Protein AF-A0AAF0BWY1-F1 (afdb_monomer)

Nearest PDB structures (foldseek):
  8imi-assembly1_Z  TM=3.210E-01  e=1.521E+00  Anthocerotibacter panamensis
  8wql-assembly1_U4  TM=3.540E-01  e=4.391E+00  Arthrospira sp. FACHB-439
  7vea-assembly1_eY  TM=3.259E-01  e=5.723E+00  Thermosynechococcus vestitus BP-1
  1b33-assembly2_O  TM=3.091E-01  e=5.356E+00  Mastigocladus laminosus

Organism: NCBI:txid467976

Secondary structure (DSSP, 8-state):
--PPEEEEEE--------S--------PEEEE--HHHHHHHHHSTTSEEETT--S--------HHHHHHHHHHHHHT-

Radius of gyration: 14.99 Å; Cα contacts (8 Å, |Δi|>4): 66; chains: 1; bounding box: 42×21×39 Å

Sequence (78 aa):
MTAGLMRLLTFADEPLHGLHELAPRVVGSMVRADRVHVVRSLEDPQVEVVDRSAPIMPAVGLDEDRVGAVVTYIEELT

Structure (mmCIF, N/CA/C/O backbone):
data_AF-A0AAF0BWY1-F1
#
_entry.id   AF-A0AAF0BWY1-F1
#
loop_
_atom_site.group_PDB
_atom_site.id
_atom_site.type_symbol
_atom_site.label_atom_id
_atom_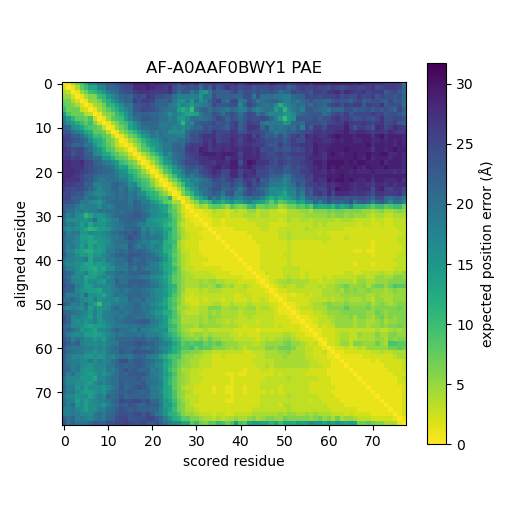site.label_alt_id
_atom_site.label_comp_id
_atom_site.label_asym_id
_atom_site.label_entity_id
_atom_site.label_seq_id
_atom_site.pdbx_PDB_ins_code
_atom_site.Cartn_x
_atom_site.Cartn_y
_atom_site.Cartn_z
_atom_site.occupancy
_atom_site.B_iso_or_equiv
_atom_site.auth_seq_id
_atom_site.auth_comp_id
_atom_site.auth_asym_id
_atom_site.auth_atom_id
_atom_site.pdbx_PDB_model_num
ATOM 1 N N . MET A 1 1 ? 4.212 3.571 21.059 1.00 36.28 1 MET A N 1
ATOM 2 C CA . MET A 1 1 ? 3.632 3.119 19.779 1.00 36.28 1 MET A CA 1
ATOM 3 C C . MET A 1 1 ? 4.742 3.231 18.753 1.00 3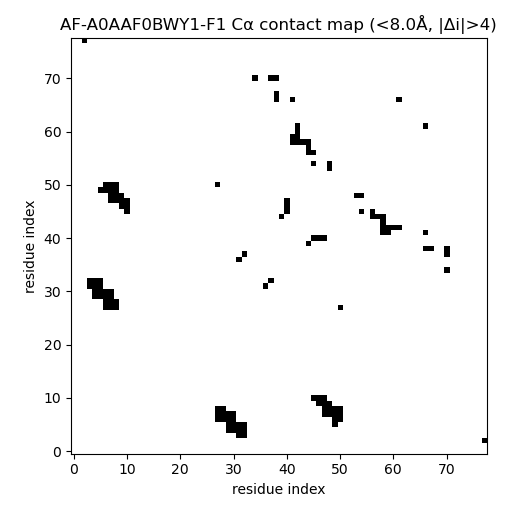6.28 1 MET A C 1
ATOM 5 O O . MET A 1 1 ? 5.213 4.336 18.513 1.00 36.28 1 MET A O 1
ATOM 9 N N . THR A 1 2 ? 5.289 2.103 18.311 1.00 35.94 2 THR A N 1
ATOM 10 C CA . THR A 1 2 ? 6.600 2.043 17.648 1.00 35.94 2 THR A CA 1
ATOM 11 C C . T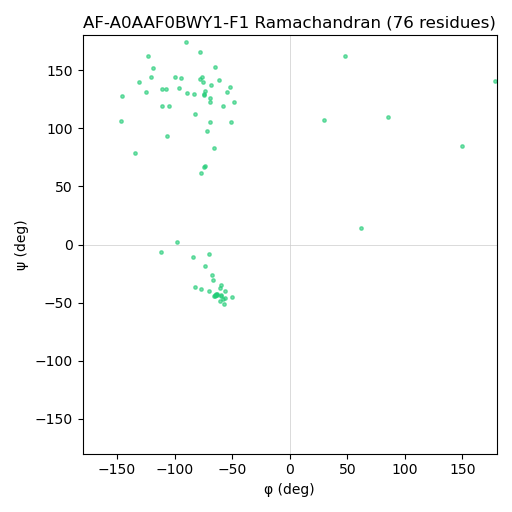HR A 1 2 ? 6.380 1.787 16.160 1.00 35.94 2 THR A C 1
ATOM 13 O O . THR A 1 2 ? 6.211 0.645 15.755 1.00 35.94 2 THR A O 1
ATOM 16 N N . ALA A 1 3 ? 6.323 2.854 15.360 1.00 41.94 3 ALA A N 1
ATOM 17 C CA . ALA A 1 3 ? 6.180 2.760 13.907 1.00 41.94 3 ALA A CA 1
ATOM 18 C C . ALA A 1 3 ? 7.471 2.198 13.281 1.00 41.94 3 ALA A C 1
ATOM 20 O O . ALA A 1 3 ? 8.560 2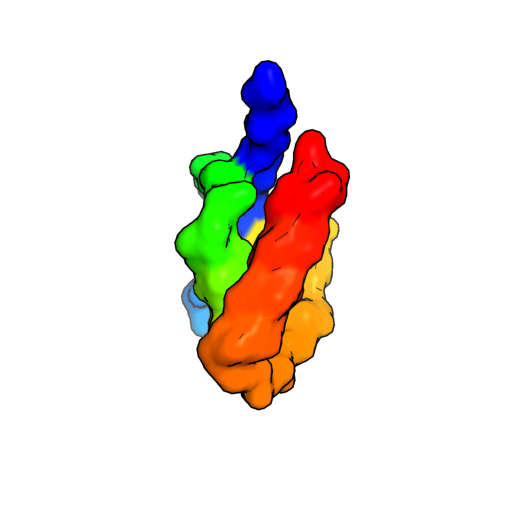.719 13.533 1.00 41.94 3 ALA A O 1
ATOM 21 N N . GLY A 1 4 ? 7.351 1.128 12.492 1.00 44.69 4 GLY A N 1
ATOM 22 C CA . GLY A 1 4 ? 8.472 0.478 11.812 1.00 44.69 4 GLY A CA 1
ATOM 23 C C . GLY A 1 4 ? 8.973 1.291 10.613 1.00 44.69 4 GLY A C 1
ATOM 24 O O . GLY A 1 4 ? 8.191 1.703 9.762 1.00 44.69 4 GLY A O 1
ATOM 25 N N . LEU A 1 5 ? 10.284 1.530 10.550 1.00 36.88 5 LEU A N 1
ATOM 26 C CA . LEU A 1 5 ? 10.969 2.118 9.393 1.00 36.88 5 LEU A CA 1
ATOM 27 C C . LEU A 1 5 ? 11.061 1.087 8.254 1.00 36.88 5 LEU A C 1
ATOM 29 O O . LEU A 1 5 ? 11.525 -0.028 8.492 1.00 36.88 5 LEU A O 1
ATOM 33 N N . MET A 1 6 ? 10.703 1.463 7.021 1.00 47.09 6 MET A N 1
ATOM 34 C CA . MET A 1 6 ? 10.933 0.651 5.813 1.00 47.09 6 MET A CA 1
ATOM 35 C C . MET A 1 6 ? 11.849 1.395 4.826 1.00 47.09 6 MET A C 1
ATOM 37 O O . MET A 1 6 ? 11.944 2.614 4.852 1.00 47.09 6 MET A O 1
ATOM 41 N N . ARG A 1 7 ? 12.621 0.683 3.998 1.00 41.19 7 ARG A N 1
ATOM 42 C CA . ARG A 1 7 ? 13.673 1.263 3.134 1.00 41.19 7 ARG A CA 1
ATOM 43 C C . ARG A 1 7 ? 13.261 1.178 1.664 1.00 41.19 7 ARG A C 1
ATOM 45 O O . ARG A 1 7 ? 12.828 0.110 1.246 1.00 41.19 7 ARG A O 1
ATOM 52 N N . LEU A 1 8 ? 13.427 2.257 0.901 1.00 43.34 8 LEU A N 1
ATOM 53 C CA . LEU A 1 8 ? 12.802 2.451 -0.410 1.00 43.34 8 LEU A CA 1
ATOM 54 C C . LEU A 1 8 ? 13.816 2.898 -1.479 1.00 43.34 8 LEU A C 1
ATOM 56 O O . LEU A 1 8 ? 14.706 3.696 -1.177 1.00 43.34 8 LEU A O 1
ATOM 60 N N . LEU A 1 9 ? 13.706 2.381 -2.708 1.00 47.88 9 LEU A N 1
ATOM 61 C CA . LEU A 1 9 ? 14.562 2.736 -3.851 1.00 47.88 9 LEU A CA 1
ATOM 62 C C . LEU A 1 9 ? 13.730 3.206 -5.051 1.00 47.88 9 LEU A C 1
ATOM 64 O O . LEU A 1 9 ? 12.796 2.516 -5.452 1.00 47.88 9 LEU A O 1
ATOM 68 N N . THR A 1 10 ? 14.112 4.345 -5.638 1.00 37.12 10 THR A N 1
ATOM 69 C CA . THR A 1 10 ? 13.564 4.889 -6.893 1.00 37.12 10 THR A CA 1
ATOM 70 C C . THR A 1 10 ? 14.349 4.343 -8.088 1.00 37.12 10 THR A C 1
ATOM 72 O O . THR A 1 10 ? 15.581 4.398 -8.080 1.00 37.12 10 THR A O 1
ATOM 75 N N . PHE A 1 11 ? 13.660 3.822 -9.108 1.00 42.94 11 PHE A N 1
ATOM 76 C CA . PHE A 1 11 ? 14.275 3.284 -10.330 1.00 42.94 11 PHE A CA 1
ATOM 77 C C . PHE A 1 11 ? 14.292 4.336 -11.442 1.00 42.94 11 PHE A C 1
ATOM 79 O O . PHE A 1 11 ? 13.288 4.994 -11.697 1.00 42.94 11 PHE A O 1
ATOM 86 N N . ALA A 1 12 ? 15.434 4.468 -12.117 1.00 37.34 12 ALA A N 1
ATOM 87 C CA . ALA A 1 12 ? 15.559 5.155 -13.397 1.00 37.34 12 ALA A CA 1
ATOM 88 C C . ALA A 1 12 ? 15.857 4.109 -14.490 1.00 37.34 12 ALA A C 1
ATOM 90 O O . ALA A 1 12 ? 16.842 3.386 -14.376 1.00 37.34 12 ALA A O 1
ATOM 91 N N . ASP A 1 13 ? 14.947 4.031 -15.466 1.00 39.28 13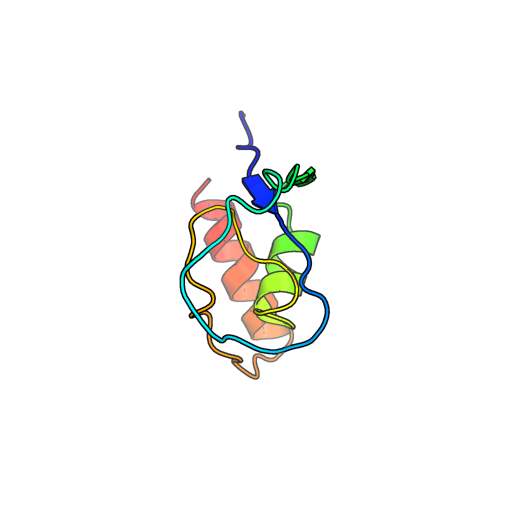 ASP A N 1
ATOM 92 C CA . ASP A 1 13 ? 15.053 3.628 -16.886 1.00 39.28 13 ASP A CA 1
ATOM 93 C C . ASP A 1 13 ? 16.122 2.581 -17.332 1.00 39.28 13 ASP A C 1
ATOM 95 O O . ASP A 1 13 ? 17.292 2.927 -17.451 1.00 39.28 13 ASP A O 1
ATOM 99 N N . GLU A 1 14 ? 15.653 1.350 -17.656 1.00 39.59 14 GLU A N 1
ATOM 100 C CA . GLU A 1 14 ? 16.131 0.307 -18.628 1.00 39.59 14 GLU A CA 1
ATOM 101 C C . GLU A 1 14 ? 17.631 -0.143 -18.690 1.00 39.59 14 GLU A C 1
ATOM 103 O O . GLU A 1 14 ? 18.536 0.611 -18.349 1.00 39.59 14 GLU A O 1
ATOM 108 N N . PRO A 1 15 ? 18.004 -1.310 -19.288 1.00 40.62 15 PRO A N 1
ATOM 109 C CA . PRO A 1 15 ? 17.350 -2.620 -19.438 1.00 40.62 15 PRO A CA 1
ATOM 110 C C . PRO A 1 15 ? 18.204 -3.792 -18.859 1.00 40.62 15 PRO A C 1
ATOM 112 O O . PRO A 1 15 ? 19.417 -3.699 -18.664 1.00 40.62 15 PRO A O 1
ATOM 115 N N . LEU A 1 16 ? 17.583 -4.952 -18.607 1.00 50.72 16 LEU A N 1
ATOM 116 C CA . LEU A 1 16 ? 18.239 -6.135 -18.019 1.00 50.72 16 LEU A CA 1
ATOM 117 C C . LEU A 1 16 ? 19.002 -6.984 -19.054 1.00 50.72 16 LEU A C 1
ATOM 119 O O . LEU A 1 16 ? 18.385 -7.698 -19.841 1.00 50.72 16 LEU A O 1
ATOM 123 N N . HIS A 1 17 ? 20.336 -7.028 -18.970 1.00 39.09 17 HIS A N 1
ATOM 124 C CA . HIS A 1 17 ? 21.137 -8.093 -19.584 1.00 39.09 17 HIS A CA 1
ATOM 125 C C . HIS A 1 17 ? 22.384 -8.446 -18.763 1.00 39.09 17 HIS A C 1
ATOM 127 O O . HIS A 1 17 ? 23.228 -7.600 -18.503 1.00 39.09 17 HIS A O 1
ATOM 133 N N . GLY A 1 18 ? 22.537 -9.742 -18.478 1.00 32.62 18 GLY A N 1
ATOM 134 C CA . GLY A 1 18 ? 23.843 -10.369 -18.275 1.00 32.62 18 GLY A CA 1
ATOM 135 C C . GLY A 1 18 ? 24.412 -10.272 -16.862 1.00 32.62 18 GLY A C 1
ATOM 136 O O . GLY A 1 18 ? 24.880 -9.236 -16.412 1.00 32.62 18 GLY A O 1
ATOM 137 N N . LEU A 1 19 ? 24.448 -11.417 -16.185 1.00 48.16 19 LEU A N 1
ATOM 138 C CA . LEU A 1 19 ? 25.317 -11.670 -15.038 1.00 48.16 19 LEU A CA 1
ATOM 139 C C . LEU A 1 19 ? 26.754 -11.242 -15.390 1.00 48.16 19 LEU A C 1
ATOM 141 O O . LEU A 1 19 ? 27.263 -11.769 -16.375 1.00 48.16 19 LEU A O 1
ATOM 145 N N . HIS A 1 20 ? 27.358 -10.335 -14.608 1.00 43.09 20 HIS A N 1
ATOM 146 C CA . HIS A 1 20 ? 28.793 -10.148 -14.283 1.00 43.09 20 HIS A CA 1
ATOM 147 C C . HIS A 1 20 ? 29.094 -8.662 -14.025 1.00 43.09 20 HIS A C 1
ATOM 149 O O . HIS A 1 20 ? 29.550 -7.965 -14.916 1.00 43.09 20 HIS A O 1
ATOM 155 N N . GLU A 1 21 ? 28.872 -8.192 -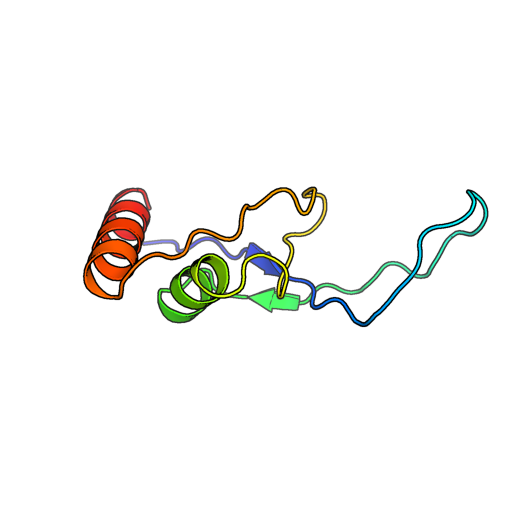12.797 1.00 34.84 21 GLU A N 1
ATOM 156 C CA . GLU A 1 21 ? 29.781 -7.290 -12.072 1.00 34.84 21 GLU A CA 1
ATOM 157 C C . GLU A 1 21 ? 29.157 -6.948 -10.720 1.00 34.84 21 GLU A C 1
ATOM 159 O O . GLU A 1 21 ? 27.945 -6.779 -10.589 1.00 34.84 21 GLU A O 1
ATOM 164 N N . LEU A 1 22 ? 29.991 -6.884 -9.687 1.00 45.59 22 LEU A N 1
ATOM 165 C CA . LEU A 1 22 ? 29.616 -6.394 -8.367 1.00 45.59 22 LEU A CA 1
ATOM 166 C C . LEU A 1 22 ? 29.290 -4.897 -8.485 1.00 45.59 22 LEU A C 1
ATOM 168 O O . LEU A 1 22 ? 30.147 -4.052 -8.240 1.00 45.59 22 LEU A O 1
ATOM 172 N N . ALA A 1 23 ? 28.066 -4.564 -8.893 1.00 36.41 23 ALA A N 1
ATOM 173 C CA . ALA A 1 23 ? 27.598 -3.187 -8.917 1.00 36.41 23 ALA A CA 1
ATOM 174 C C . ALA A 1 23 ? 27.610 -2.616 -7.483 1.00 36.41 23 ALA A C 1
ATOM 176 O O . ALA A 1 23 ? 27.301 -3.339 -6.525 1.00 36.41 23 ALA A O 1
ATOM 177 N N . PRO A 1 24 ? 27.994 -1.339 -7.300 1.00 36.25 24 PRO A N 1
ATOM 178 C CA . PRO A 1 24 ? 28.110 -0.727 -5.985 1.00 36.25 24 PRO A CA 1
ATOM 179 C C . PRO A 1 24 ? 26.791 -0.873 -5.227 1.00 36.25 24 PRO A C 1
ATOM 181 O O . PRO A 1 24 ? 25.713 -0.601 -5.749 1.00 36.25 24 PRO A O 1
ATOM 184 N N . ARG A 1 25 ? 26.894 -1.336 -3.979 1.00 41.41 25 ARG A N 1
ATOM 185 C CA . ARG A 1 25 ? 25.782 -1.520 -3.045 1.00 41.41 25 ARG A CA 1
ATOM 186 C C . ARG A 1 25 ? 24.967 -0.223 -2.992 1.00 41.41 25 ARG A C 1
ATOM 188 O O . ARG A 1 25 ? 25.429 0.758 -2.412 1.00 41.41 25 ARG A O 1
ATOM 195 N N . VAL A 1 26 ? 23.789 -0.210 -3.616 1.00 44.66 26 VAL A N 1
ATOM 196 C CA . VAL A 1 26 ? 22.907 0.960 -3.626 1.00 44.66 26 VAL A CA 1
ATOM 197 C C . VAL A 1 26 ? 22.585 1.312 -2.178 1.00 44.66 26 VAL A C 1
ATOM 199 O O . VAL A 1 26 ? 22.063 0.500 -1.411 1.00 44.66 26 VAL A O 1
ATOM 202 N N . VAL A 1 27 ? 22.959 2.518 -1.765 1.00 49.69 27 VAL A N 1
ATOM 203 C CA . VAL A 1 27 ? 22.601 3.042 -0.452 1.00 49.69 27 VAL A CA 1
ATOM 204 C C . VAL A 1 27 ? 21.112 3.366 -0.506 1.00 49.69 27 VAL A C 1
ATOM 206 O O . VAL A 1 27 ? 20.728 4.414 -1.007 1.00 49.69 27 VAL A O 1
ATOM 209 N N . GLY A 1 28 ? 20.258 2.464 -0.020 1.00 62.06 28 GLY A N 1
ATOM 210 C CA . GLY A 1 28 ? 18.830 2.771 0.096 1.00 62.06 28 GLY A CA 1
ATOM 211 C C . GLY A 1 28 ? 18.574 3.886 1.109 1.00 62.06 28 GLY A C 1
ATOM 212 O O . GLY A 1 28 ? 19.324 4.025 2.080 1.00 62.06 28 GLY A O 1
ATOM 213 N N . SER A 1 29 ? 17.497 4.640 0.953 1.00 72.81 29 SER A N 1
ATOM 214 C CA . SER A 1 29 ? 17.022 5.578 1.972 1.00 72.81 29 SER A CA 1
ATOM 215 C C . SER A 1 29 ? 15.956 4.900 2.833 1.00 72.81 29 SER A C 1
ATOM 217 O O . SER A 1 29 ? 15.189 4.069 2.352 1.00 72.81 29 SER A O 1
ATOM 219 N N . MET A 1 30 ? 15.936 5.191 4.135 1.00 80.44 30 MET A N 1
ATOM 220 C CA . MET A 1 30 ? 14.813 4.781 4.982 1.00 80.44 30 MET A CA 1
ATOM 221 C C . MET A 1 30 ? 13.704 5.813 4.841 1.00 80.44 30 MET A C 1
ATOM 223 O O . MET A 1 30 ? 13.952 7.008 4.994 1.00 80.44 30 MET A O 1
ATOM 227 N N . VAL A 1 31 ? 12.498 5.337 4.568 1.00 83.25 31 VAL A N 1
ATOM 228 C CA . VAL A 1 31 ? 11.287 6.137 4.442 1.00 83.25 31 VAL A CA 1
ATOM 229 C C . VAL A 1 31 ? 10.294 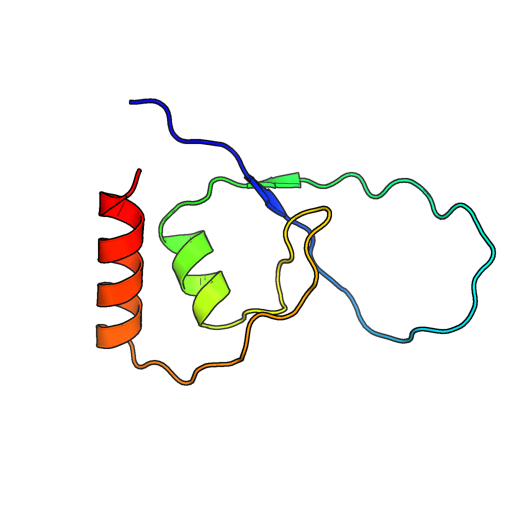5.644 5.488 1.00 83.25 31 VAL A C 1
ATOM 231 O O . VAL A 1 31 ? 10.240 4.467 5.854 1.00 8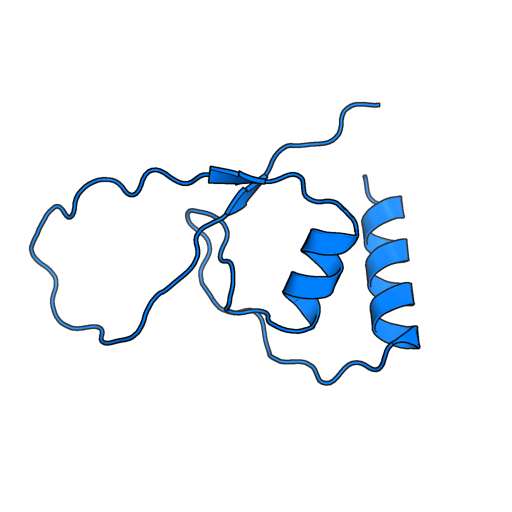3.25 31 VAL A O 1
ATOM 234 N N . ARG A 1 32 ? 9.521 6.562 6.056 1.00 86.38 32 ARG A N 1
ATOM 235 C CA . ARG A 1 32 ? 8.439 6.163 6.947 1.00 86.38 32 ARG A CA 1
ATOM 236 C C . ARG A 1 32 ? 7.310 5.606 6.087 1.00 86.38 32 ARG A C 1
ATOM 238 O O . ARG A 1 32 ? 6.879 6.282 5.161 1.00 86.38 32 ARG A O 1
ATOM 245 N N . ALA A 1 33 ? 6.814 4.416 6.417 1.00 89.06 33 ALA A N 1
ATOM 246 C CA . ALA A 1 33 ? 5.598 3.880 5.813 1.00 89.06 33 ALA A CA 1
ATOM 247 C C . ALA A 1 33 ? 4.371 4.609 6.383 1.00 89.06 33 ALA A C 1
ATOM 249 O O . ALA A 1 33 ? 3.615 4.069 7.185 1.00 89.06 33 ALA A O 1
ATOM 250 N N . ASP A 1 34 ? 4.258 5.896 6.066 1.00 90.56 34 ASP A N 1
ATOM 2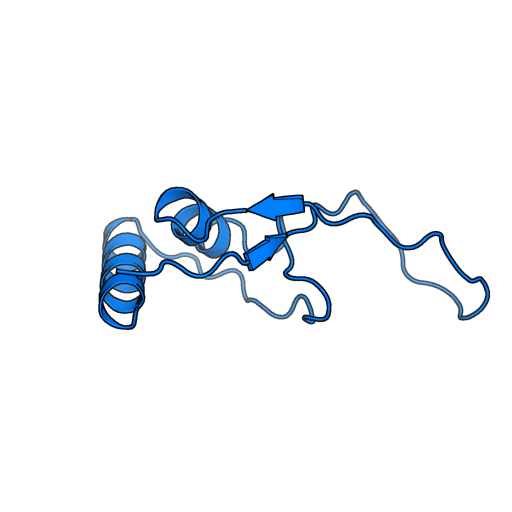51 C CA . ASP A 1 34 ? 3.117 6.721 6.421 1.00 90.56 34 ASP A CA 1
ATOM 252 C C . ASP A 1 34 ? 2.040 6.672 5.335 1.00 90.56 34 ASP A C 1
ATOM 254 O O . ASP A 1 34 ? 2.214 6.089 4.263 1.00 90.56 34 ASP A O 1
ATOM 258 N N . ARG A 1 35 ? 0.909 7.311 5.629 1.00 93.25 35 ARG A N 1
ATOM 259 C CA . ARG A 1 35 ? -0.227 7.411 4.718 1.00 93.25 35 ARG A CA 1
ATOM 260 C C . ARG A 1 35 ? 0.171 7.881 3.321 1.00 93.25 35 ARG A C 1
ATOM 262 O O . ARG A 1 35 ? -0.296 7.311 2.343 1.00 93.25 35 ARG A O 1
ATOM 269 N N . VAL A 1 36 ? 1.015 8.908 3.225 1.00 91.81 36 VAL A N 1
ATOM 270 C CA . VAL A 1 36 ? 1.412 9.496 1.937 1.00 91.81 36 VAL A CA 1
ATOM 271 C C . VAL A 1 36 ? 2.205 8.479 1.124 1.00 91.81 36 VAL A C 1
ATOM 273 O O . VAL A 1 36 ? 1.943 8.301 -0.064 1.00 91.81 36 VAL A O 1
ATOM 276 N N . HIS A 1 37 ? 3.129 7.771 1.770 1.00 90.25 37 HIS A N 1
ATOM 277 C CA . HIS A 1 37 ? 3.905 6.724 1.121 1.00 90.25 37 HIS A CA 1
ATOM 278 C C . HIS A 1 37 ? 3.034 5.542 0.660 1.00 90.25 37 HIS A C 1
ATOM 280 O O . HIS A 1 37 ? 3.193 5.068 -0.467 1.00 90.25 37 HIS A O 1
ATOM 286 N N . VAL A 1 38 ? 2.084 5.086 1.484 1.00 91.62 38 VAL A N 1
ATOM 287 C CA . VAL A 1 38 ? 1.184 3.976 1.121 1.00 91.62 38 VAL A CA 1
ATOM 288 C C . VAL A 1 38 ? 0.266 4.358 -0.042 1.00 91.62 38 VAL A C 1
ATOM 290 O O . VAL A 1 38 ? 0.142 3.578 -0.980 1.00 91.62 38 VAL A O 1
ATOM 293 N N . VAL A 1 39 ? -0.323 5.561 -0.025 1.00 94.06 39 VAL A N 1
ATOM 294 C CA . VAL A 1 39 ? -1.150 6.068 -1.138 1.00 94.06 39 VAL A CA 1
ATOM 295 C C . VAL A 1 39 ? -0.348 6.072 -2.436 1.00 94.06 39 VAL A C 1
ATOM 297 O O . VAL A 1 39 ? -0.764 5.463 -3.417 1.00 94.06 39 VAL A O 1
ATOM 300 N N . ARG A 1 40 ? 0.851 6.662 -2.417 1.00 91.19 40 ARG A N 1
ATOM 301 C CA . ARG A 1 40 ? 1.718 6.714 -3.597 1.00 91.19 40 ARG A CA 1
ATOM 302 C C . ARG A 1 40 ? 2.100 5.325 -4.107 1.00 91.19 40 ARG A C 1
ATOM 304 O O . ARG A 1 40 ? 2.153 5.126 -5.311 1.00 91.19 40 ARG A O 1
ATOM 311 N N . SER A 1 41 ? 2.328 4.366 -3.210 1.00 90.88 41 SER A N 1
ATOM 312 C CA . SER A 1 41 ? 2.644 2.981 -3.590 1.00 90.88 41 SER A CA 1
ATOM 313 C C . SER A 1 41 ? 1.461 2.264 -4.250 1.00 90.88 41 SER A C 1
ATOM 315 O O . SER A 1 41 ? 1.666 1.337 -5.022 1.00 90.88 41 SER A O 1
ATOM 317 N N . LEU A 1 42 ? 0.221 2.665 -3.956 1.00 92.38 42 LEU A N 1
ATOM 318 C CA . LEU A 1 42 ? -0.972 2.113 -4.605 1.00 92.38 42 LEU A CA 1
ATOM 319 C C . LEU A 1 42 ? -1.244 2.768 -5.966 1.00 92.38 42 LEU A C 1
ATOM 321 O O . LEU A 1 42 ? -1.677 2.084 -6.891 1.00 92.38 42 LEU A O 1
ATOM 325 N N . GLU A 1 43 ? -0.990 4.072 -6.084 1.00 92.50 43 GLU A N 1
ATOM 326 C CA . GLU A 1 43 ? -1.188 4.839 -7.321 1.00 92.50 43 GLU A CA 1
ATOM 327 C C . GLU A 1 43 ? -0.073 4.594 -8.349 1.00 92.50 43 GLU A C 1
ATOM 329 O O . GLU A 1 43 ? -0.344 4.498 -9.546 1.00 92.50 43 GLU A O 1
ATOM 334 N N . ASP A 1 44 ? 1.171 4.458 -7.882 1.00 90.38 44 ASP A N 1
ATOM 335 C CA . ASP A 1 44 ? 2.358 4.223 -8.703 1.00 90.38 44 ASP A CA 1
ATOM 336 C C . ASP A 1 44 ? 3.239 3.105 -8.096 1.00 90.38 44 ASP A C 1
ATOM 338 O O . ASP A 1 44 ? 4.254 3.358 -7.440 1.00 90.38 44 ASP A O 1
ATOM 342 N N . PRO A 1 45 ? 2.859 1.830 -8.291 1.00 86.69 45 PRO A N 1
ATOM 343 C CA . PRO A 1 45 ? 3.436 0.683 -7.582 1.00 86.69 45 PRO A CA 1
ATOM 344 C C . PRO A 1 45 ? 4.880 0.331 -7.954 1.00 86.69 45 PRO A C 1
ATOM 346 O O . PRO A 1 45 ? 5.482 -0.546 -7.334 1.00 86.69 45 PRO A O 1
ATOM 349 N N . GLN A 1 46 ? 5.438 0.970 -8.981 1.00 83.25 46 GLN A N 1
ATOM 350 C CA . GLN A 1 46 ? 6.778 0.687 -9.505 1.00 83.25 46 GLN A CA 1
ATOM 351 C C . GLN A 1 46 ? 7.758 1.839 -9.240 1.00 83.25 46 GLN A C 1
ATOM 353 O O . GLN A 1 46 ? 8.958 1.693 -9.475 1.00 83.25 46 GLN A O 1
ATOM 358 N N . VAL A 1 47 ? 7.272 2.970 -8.713 1.00 84.38 47 VAL A N 1
ATOM 359 C CA . VAL A 1 47 ? 8.100 4.153 -8.438 1.00 84.38 47 VAL A CA 1
ATOM 360 C C . VAL A 1 47 ? 9.127 3.905 -7.342 1.00 84.38 47 VAL A C 1
ATOM 362 O O . VAL A 1 47 ? 10.202 4.505 -7.333 1.00 84.38 47 VAL A O 1
ATOM 365 N N . GLU A 1 48 ? 8.784 3.030 -6.403 1.00 84.94 48 GLU A N 1
ATOM 366 C CA . GLU A 1 48 ? 9.468 2.860 -5.136 1.00 84.94 48 GLU A CA 1
ATOM 367 C C . GLU A 1 48 ? 9.412 1.386 -4.712 1.00 84.94 48 GLU A C 1
ATOM 369 O O . GLU A 1 48 ? 8.371 0.892 -4.287 1.00 84.94 48 GLU A O 1
ATOM 374 N N . VAL A 1 49 ? 10.537 0.667 -4.816 1.00 84.50 49 VAL A N 1
ATOM 375 C CA . VAL A 1 49 ? 10.602 -0.760 -4.447 1.00 84.50 49 VAL A CA 1
ATOM 376 C C . VAL A 1 49 ? 11.378 -0.931 -3.152 1.00 84.50 49 VAL A C 1
ATOM 378 O O . VAL A 1 49 ? 12.455 -0.359 -2.952 1.00 84.50 49 VAL A O 1
ATOM 381 N N . VAL A 1 50 ? 10.816 -1.742 -2.261 1.00 85.81 50 VAL A N 1
ATOM 382 C CA . VAL A 1 50 ? 11.450 -2.111 -0.997 1.00 85.81 50 VAL A CA 1
ATOM 383 C C . VAL A 1 50 ? 12.670 -2.991 -1.262 1.00 85.81 50 VAL A C 1
ATOM 385 O O . VAL A 1 50 ? 12.622 -3.915 -2.076 1.00 85.81 50 VAL A O 1
ATOM 388 N N . ASP A 1 51 ? 13.768 -2.728 -0.548 1.00 80.50 51 ASP A N 1
ATOM 389 C CA . ASP A 1 51 ? 15.009 -3.498 -0.692 1.00 80.50 51 ASP A CA 1
ATOM 390 C C . ASP A 1 51 ? 14.753 -5.013 -0.574 1.00 80.50 51 ASP A C 1
ATOM 392 O O . ASP A 1 51 ? 14.028 -5.477 0.310 1.00 80.50 51 ASP A O 1
ATOM 396 N N . ARG A 1 52 ? 15.371 -5.784 -1.478 1.00 81.94 52 ARG A N 1
ATOM 397 C CA . ARG A 1 52 ? 15.233 -7.248 -1.613 1.00 81.94 52 ARG A CA 1
ATOM 398 C C . ARG A 1 52 ? 13.823 -7.754 -1.936 1.00 81.94 52 ARG A C 1
ATOM 400 O O . ARG A 1 52 ? 13.585 -8.956 -1.825 1.00 81.94 52 ARG A O 1
ATOM 407 N N . SER A 1 53 ? 12.914 -6.878 -2.355 1.00 82.00 53 SER A N 1
ATOM 408 C CA . SER A 1 53 ? 11.594 -7.265 -2.856 1.00 82.00 53 SER A CA 1
ATOM 409 C C . SER A 1 53 ? 11.575 -7.255 -4.382 1.00 82.00 53 SER A C 1
ATOM 411 O O . SER A 1 53 ? 12.218 -6.421 -5.018 1.00 82.00 53 SER A O 1
ATOM 413 N N . ALA A 1 54 ? 10.843 -8.194 -4.981 1.00 86.25 54 ALA A N 1
ATOM 414 C CA . ALA A 1 54 ? 10.609 -8.185 -6.419 1.00 86.25 54 ALA A CA 1
ATOM 415 C C . ALA A 1 54 ? 9.527 -7.143 -6.770 1.00 86.25 54 ALA A C 1
ATOM 417 O O . ALA A 1 54 ? 8.545 -7.031 -6.030 1.00 86.25 54 ALA A O 1
ATOM 418 N N . PRO A 1 55 ? 9.651 -6.422 -7.897 1.00 87.25 55 PRO A N 1
ATOM 419 C CA . PRO A 1 55 ? 8.688 -5.408 -8.328 1.00 87.25 55 PRO A CA 1
ATOM 420 C C . PRO A 1 55 ? 7.422 -6.035 -8.948 1.00 87.25 55 PRO A C 1
ATOM 422 O O . PRO A 1 55 ? 7.113 -5.851 -10.121 1.00 87.25 55 PRO A O 1
ATOM 425 N N . ILE A 1 56 ? 6.685 -6.823 -8.165 1.00 88.12 56 ILE A N 1
ATOM 426 C CA . ILE A 1 56 ? 5.515 -7.595 -8.630 1.00 88.12 56 ILE A CA 1
ATOM 427 C C . ILE A 1 56 ? 4.172 -6.911 -8.346 1.00 88.12 56 ILE A C 1
ATOM 429 O O . ILE A 1 56 ? 3.124 -7.500 -8.613 1.00 88.12 56 ILE A O 1
ATOM 433 N N . MET A 1 57 ? 4.180 -5.709 -7.761 1.00 88.44 57 MET A N 1
ATOM 434 C CA . MET A 1 57 ? 2.947 -5.023 -7.383 1.00 88.44 57 MET A CA 1
ATOM 435 C C . MET A 1 57 ? 2.182 -4.585 -8.649 1.00 88.44 57 MET A C 1
ATOM 437 O O . MET A 1 57 ? 2.750 -3.878 -9.488 1.00 88.44 57 MET A O 1
ATOM 441 N N . PRO A 1 58 ? 0.921 -5.026 -8.822 1.00 87.31 58 PRO A N 1
ATOM 442 C CA . PRO A 1 58 ? 0.142 -4.722 -10.013 1.00 87.31 58 PRO A CA 1
ATOM 443 C C . PRO A 1 58 ? -0.373 -3.283 -9.984 1.00 87.31 58 PRO A C 1
ATOM 445 O O . PRO A 1 58 ? -0.805 -2.792 -8.943 1.00 87.31 58 PRO A O 1
ATOM 448 N N . ALA A 1 59 ? -0.414 -2.642 -11.152 1.00 88.31 59 ALA A N 1
ATOM 449 C CA . ALA A 1 59 ? -1.152 -1.399 -11.334 1.00 88.31 59 ALA A CA 1
ATOM 450 C C . ALA A 1 59 ? -2.656 -1.692 -11.262 1.00 88.31 59 ALA A C 1
ATOM 452 O O . ALA A 1 59 ? -3.242 -2.269 -12.181 1.00 88.31 59 ALA A O 1
ATOM 453 N N . VAL A 1 60 ? -3.268 -1.323 -10.140 1.00 84.00 60 VAL A N 1
ATOM 454 C CA . VAL A 1 60 ? -4.708 -1.432 -9.915 1.00 84.00 60 VAL A CA 1
ATOM 455 C C . VAL A 1 60 ? -5.312 -0.036 -10.016 1.00 84.00 60 VAL A C 1
ATOM 457 O O . VAL A 1 60 ? -4.944 0.858 -9.267 1.00 84.00 60 VAL A O 1
ATOM 460 N N . GLY A 1 61 ? -6.228 0.170 -10.964 1.00 88.19 61 GLY A N 1
ATOM 461 C CA . GLY A 1 61 ? -6.939 1.444 -11.134 1.00 88.19 61 GLY A CA 1
ATOM 462 C C . GLY A 1 61 ? -7.982 1.654 -10.037 1.00 88.19 61 GLY A C 1
ATOM 463 O O . GLY A 1 61 ? -9.180 1.568 -10.305 1.00 88.19 61 GLY A O 1
ATOM 464 N N . LEU A 1 62 ? -7.528 1.835 -8.798 1.00 92.00 62 LEU A N 1
ATOM 465 C CA . LEU A 1 62 ? -8.379 2.130 -7.652 1.00 92.00 62 LEU A CA 1
ATOM 466 C C . LEU A 1 62 ? -8.829 3.592 -7.706 1.00 92.00 62 LEU A C 1
ATOM 468 O O . LEU A 1 62 ? -8.055 4.481 -8.045 1.00 92.00 62 LEU A O 1
ATOM 472 N N . ASP A 1 63 ? -10.092 3.822 -7.367 1.00 94.94 63 ASP A N 1
ATOM 473 C CA . ASP A 1 63 ? -10.611 5.163 -7.101 1.00 94.94 63 ASP A CA 1
ATOM 474 C C . ASP A 1 63 ? -10.193 5.644 -5.698 1.00 94.94 63 ASP A C 1
ATOM 476 O O . ASP A 1 63 ? -9.739 4.856 -4.861 1.00 94.94 63 ASP A O 1
ATOM 480 N N . GLU A 1 64 ? -10.346 6.946 -5.444 1.00 93.94 64 GLU A N 1
ATOM 481 C CA . GLU A 1 64 ? -9.926 7.592 -4.191 1.00 93.94 64 GLU A CA 1
ATOM 482 C C . GLU A 1 64 ? -10.555 6.941 -2.947 1.00 93.94 64 GLU A C 1
ATOM 484 O O . GLU A 1 64 ? -9.866 6.717 -1.948 1.00 93.94 64 GLU A O 1
ATOM 489 N N . ASP A 1 65 ? -11.838 6.569 -3.019 1.00 96.25 65 ASP A N 1
ATOM 490 C CA . ASP A 1 65 ? -12.559 5.926 -1.916 1.00 96.25 65 ASP A CA 1
ATOM 491 C C . ASP A 1 65 ? -11.947 4.560 -1.569 1.00 96.25 65 ASP A C 1
ATOM 493 O O . ASP A 1 65 ? -11.738 4.228 -0.397 1.00 96.25 65 ASP A O 1
ATOM 497 N N . ARG A 1 66 ? -11.610 3.759 -2.587 1.00 96.62 66 ARG A N 1
ATOM 498 C CA . ARG A 1 66 ? -10.973 2.450 -2.402 1.00 96.62 66 ARG A CA 1
ATOM 499 C C . ARG A 1 66 ? -9.539 2.565 -1.915 1.00 96.62 66 ARG A C 1
ATOM 501 O O . ARG A 1 66 ? -9.152 1.786 -1.044 1.00 96.62 66 ARG A O 1
ATOM 508 N N . VAL A 1 67 ? -8.764 3.520 -2.430 1.00 95.31 67 VAL A N 1
ATOM 509 C CA . VAL A 1 67 ? -7.419 3.809 -1.906 1.00 95.31 67 VAL A CA 1
ATOM 510 C C . VAL A 1 67 ? -7.515 4.156 -0.419 1.00 95.31 67 VAL A C 1
ATOM 512 O O . VAL A 1 67 ? -6.801 3.570 0.395 1.00 95.31 67 VAL A O 1
ATOM 515 N N . GLY A 1 68 ? -8.459 5.024 -0.044 1.00 95.56 68 GLY A N 1
ATOM 516 C CA . GLY A 1 68 ? -8.722 5.383 1.347 1.00 95.56 68 GLY A CA 1
ATOM 517 C C . GLY A 1 68 ? -9.032 4.174 2.233 1.00 95.56 68 GLY A C 1
ATOM 518 O O . GLY A 1 68 ? -8.438 4.036 3.302 1.00 95.56 68 GLY A O 1
ATOM 519 N N . ALA A 1 69 ? -9.898 3.267 1.773 1.00 96.69 69 ALA A N 1
ATOM 520 C CA . ALA A 1 69 ? -10.253 2.056 2.512 1.00 96.69 69 ALA A CA 1
ATOM 521 C C . ALA A 1 69 ? -9.055 1.113 2.732 1.00 96.69 69 ALA A C 1
ATOM 523 O O . ALA A 1 69 ? -8.876 0.592 3.834 1.00 96.69 69 ALA A O 1
ATOM 524 N N . VAL A 1 70 ? -8.215 0.912 1.710 1.00 94.50 70 VAL A N 1
ATOM 525 C CA . VAL A 1 70 ? -7.008 0.072 1.815 1.00 94.50 70 VAL A CA 1
ATOM 526 C C . VAL A 1 70 ? -6.008 0.676 2.796 1.00 94.50 70 VAL A C 1
ATOM 528 O O . VAL A 1 70 ? -5.467 -0.035 3.640 1.00 94.50 70 VAL A O 1
ATOM 531 N N . VAL A 1 71 ? -5.786 1.988 2.718 1.00 94.88 71 VAL A N 1
ATOM 532 C CA . VAL A 1 71 ? -4.889 2.704 3.629 1.00 94.88 71 VAL A CA 1
ATOM 533 C C . VAL A 1 71 ? -5.364 2.575 5.073 1.00 94.88 71 VAL A C 1
ATOM 535 O O . VAL A 1 71 ? -4.567 2.210 5.932 1.00 94.88 71 VAL A O 1
ATOM 538 N N . THR A 1 72 ? -6.651 2.815 5.339 1.00 96.38 72 THR A N 1
ATOM 539 C CA . THR A 1 72 ? -7.220 2.663 6.685 1.00 96.38 72 THR A CA 1
ATOM 540 C C . THR A 1 72 ? -7.057 1.237 7.203 1.00 96.38 72 THR A C 1
ATOM 542 O O . THR A 1 72 ? -6.634 1.052 8.339 1.00 96.38 72 THR A O 1
ATOM 545 N N . TYR A 1 73 ? -7.309 0.229 6.365 1.00 95.81 73 TYR A N 1
ATOM 546 C CA . TYR A 1 73 ? -7.090 -1.165 6.744 1.00 95.81 73 TYR A CA 1
ATOM 547 C C . TYR A 1 73 ? -5.627 -1.451 7.122 1.00 95.81 73 TYR A C 1
ATOM 549 O O . TYR A 1 73 ? -5.368 -2.104 8.128 1.00 95.81 73 TYR A O 1
ATOM 557 N N . ILE A 1 74 ? -4.658 -0.946 6.349 1.00 93.06 74 ILE A N 1
ATOM 558 C CA . ILE A 1 74 ? -3.226 -1.112 6.648 1.00 93.06 74 ILE A CA 1
ATOM 559 C C . ILE A 1 74 ? -2.852 -0.414 7.962 1.00 93.06 74 ILE A C 1
ATOM 561 O O . ILE A 1 74 ? -2.123 -0.996 8.762 1.00 93.06 74 ILE A O 1
ATOM 565 N N . GLU A 1 75 ? -3.359 0.799 8.203 1.00 92.38 75 GLU A N 1
ATOM 566 C CA . GLU A 1 75 ? -3.111 1.561 9.436 1.00 92.38 75 GLU A CA 1
ATOM 567 C C . GLU A 1 75 ? -3.595 0.803 10.690 1.00 92.38 75 GLU A C 1
ATOM 569 O O . GLU A 1 75 ? -2.933 0.860 11.726 1.00 92.38 75 GLU A O 1
ATOM 574 N N . GLU A 1 76 ? -4.695 0.048 10.596 1.00 95.19 76 GLU A N 1
ATOM 575 C CA . GLU A 1 76 ? -5.243 -0.768 11.693 1.00 95.19 76 GLU A CA 1
ATOM 576 C C . GLU A 1 76 ? -4.438 -2.048 11.997 1.00 95.19 76 GLU A C 1
ATOM 578 O O . GLU A 1 76 ? -4.588 -2.622 13.078 1.00 95.19 76 GLU A O 1
ATOM 583 N N . LEU A 1 77 ? -3.586 -2.512 11.074 1.00 89.38 77 LEU A N 1
ATOM 584 C CA . LEU A 1 77 ? -2.756 -3.715 11.257 1.00 89.38 77 LEU A CA 1
ATOM 585 C C . LEU A 1 77 ? -1.442 -3.453 12.014 1.00 89.38 77 LEU A C 1
ATOM 587 O O . LEU A 1 77 ? -0.744 -4.408 12.368 1.00 89.38 77 LEU A O 1
ATOM 591 N N . THR A 1 78 ? -1.091 -2.184 12.222 1.00 69.88 78 THR A N 1
ATOM 592 C CA . THR A 1 78 ? 0.158 -1.724 12.861 1.00 69.88 78 THR A CA 1
ATOM 593 C C . THR A 1 78 ? -0.010 -1.347 14.324 1.00 69.88 78 THR A C 1
ATOM 595 O O . THR A 1 78 ? 0.929 -1.638 15.102 1.00 69.88 78 THR A O 1
#

Foldseek 3Di:
DDFDWFWKDADDDDDDDDDDDPDPDPPTDIDGPDLVVQLCCQQPVRGIDTPPDDSPDDNDPDDPVVSVVVSVVVVVVD

Solvent-accessible surface area (backbone atoms only — not comparable to full-atom values): 5272 Å² total; per-residue (Å²): 137,86,81,70,79,42,44,44,40,74,76,81,82,89,79,96,76,78,95,85,74,91,68,78,80,77,83,66,46,78,41,68,78,42,71,69,50,52,52,47,45,52,78,42,35,74,56,55,42,46,78,97,56,80,91,72,62,71,85,55,93,66,53,74,70,55,50,50,54,53,52,53,55,55,62,73,76,111

pLDDT: mean 72.21, std 23.35, range [32.62, 96.69]

Mean predicted aligned error: 12.73 Å